Protein AF-A0A5J4VLU8-F1 (afdb_monomer)

Mean predicted aligned error: 15.16 Å

Solvent-accessible surface area (backbone atoms only — not comparable to full-atom values): 10540 Å² total; per-residue (Å²): 132,90,78,75,57,68,68,57,56,58,56,56,63,58,60,72,51,57,85,42,87,61,56,67,51,53,69,45,54,79,68,69,56,53,54,66,60,48,20,70,71,48,90,50,56,43,66,55,51,51,54,48,52,57,48,27,66,76,61,77,41,81,74,79,75,86,73,86,70,80,79,75,93,67,52,77,68,54,52,54,51,53,51,55,38,47,76,71,52,29,42,83,39,78,63,79,90,70,80,90,73,52,73,68,56,53,50,53,53,49,53,49,46,67,71,55,59,82,59,53,69,74,64,57,73,74,61,86,86,87,86,86,82,91,84,70,94,86,61,76,95,67,92,54,70,44,76,41,36,68,70,56,58,57,41,77,78,53,80,82,67,132

Nearest PDB structures (foldseek):
  7bhy-assembly1_A  TM=6.236E-01  e=1.145E+00  Bacillus subtilis subsp. subtilis str. 168
  7bhy-assembly2_C-2  TM=5.837E-01  e=9.421E-01  Bacillus subtilis subsp. subtilis str. 168
  7bhy-assembly1_B  TM=5.996E-01  e=2.337E+00  Bacillus subtilis subsp. subtilis str. 168

InterPro domains:
  IPR036397 Ribonuclease H superfamily [G3DSA:3.30.420.10] (91-162)

Organism: NCBI:txid222440

Foldseek 3Di:
DDPPPPVVVVVVVLVVVVVAPLSLCVVVVVVVDDLVVSCVVVVDDSVVSVVSVVVCVVVVHDDDDDDDDPDDPDDPVVVVVVVVLVVVQWDKDWDDPDPDADPVRVVVVVVCCVVCVPDDPVVVVVDDDDDDDDDDDPDDPDTDIDGGHPVRVVVVVPPPDD

Sequence (162 aa):
MYSINIKIFISFMANHQLQSSGGRYSIFIEKGFSNIKISAKIPCAESTVRNTLKNYSAANGYASKKRNGANRKTTAAEDRIIKRLAEKGYNPRLMKKCPMISRKQKAMRKNFAEQYGPLSIKKWGHVLFTDESKVNLISSDGAKYSWISESEAHTFARTNKP

Secondary structure (DSSP, 8-state):
-----HHHHHHHHHHTSTTSTTHHHHHHHHTT--HHHHHHHTTS-HHHHHHHHHHHHHHTSSPPPPPPPPPPSS-HHHHHHHHHHHHTTEEEEEPP------HHHHHHHHHHHHHHTT--HHHHTTPPP-------SS--S---EEEEEHHHHHHTTTTT--

pLDDT: mean 77.55, std 19.41, range [29.28, 97.38]

Structure (mmCIF, N/CA/C/O backbone):
data_AF-A0A5J4VLU8-F1
#
_entry.id   AF-A0A5J4VLU8-F1
#
loop_
_atom_site.group_PDB
_atom_site.id
_atom_site.type_symbol
_atom_site.label_atom_id
_atom_site.label_alt_id
_atom_site.label_comp_id
_atom_site.label_asym_id
_atom_site.label_entity_id
_atom_site.label_seq_id
_atom_site.pdbx_PDB_ins_code
_atom_site.Cartn_x
_atom_site.Cartn_y
_atom_site.Cartn_z
_atom_site.occupancy
_atom_site.B_iso_or_equiv
_atom_site.auth_seq_id
_atom_site.auth_comp_id
_atom_site.auth_asym_id
_atom_site.auth_atom_id
_atom_site.pdbx_PDB_model_num
ATOM 1 N N . MET A 1 1 ? 30.852 -53.032 -32.228 1.00 33.25 1 MET A N 1
ATOM 2 C CA . MET A 1 1 ? 31.607 -51.770 -32.069 1.00 33.25 1 MET A CA 1
ATOM 3 C C . MET A 1 1 ? 30.644 -50.609 -32.247 1.00 33.25 1 MET A C 1
ATOM 5 O O . MET A 1 1 ? 30.068 -50.461 -33.317 1.00 33.25 1 MET A O 1
ATOM 9 N N . TYR A 1 2 ? 30.400 -49.857 -31.175 1.00 30.78 2 TYR A N 1
ATOM 10 C CA . TYR A 1 2 ? 29.450 -48.748 -31.131 1.00 30.78 2 TYR A CA 1
ATOM 11 C C . TYR A 1 2 ? 30.000 -47.543 -31.893 1.00 30.78 2 TYR A C 1
ATOM 13 O O . TYR A 1 2 ? 30.664 -46.685 -31.322 1.00 30.78 2 TYR A O 1
ATOM 21 N N . SER A 1 3 ? 29.711 -47.461 -33.189 1.00 32.72 3 SER A N 1
ATOM 22 C CA . SER A 1 3 ? 29.862 -46.207 -33.922 1.00 32.72 3 SER A CA 1
ATOM 23 C C . SER A 1 3 ? 28.623 -45.355 -33.652 1.00 32.72 3 SER A C 1
ATOM 25 O O . SER A 1 3 ? 27.719 -45.252 -34.480 1.00 32.72 3 SER A O 1
ATOM 27 N N . ILE A 1 4 ? 28.545 -44.806 -32.435 1.00 39.09 4 ILE A N 1
ATOM 28 C CA . ILE A 1 4 ? 27.555 -43.792 -32.068 1.00 39.09 4 ILE A CA 1
ATOM 29 C C . ILE A 1 4 ? 27.798 -42.614 -33.008 1.00 39.09 4 ILE A C 1
ATOM 31 O O . ILE A 1 4 ? 28.802 -41.911 -32.929 1.00 39.09 4 ILE A O 1
ATOM 35 N N . ASN A 1 5 ? 26.893 -42.493 -33.976 1.00 34.56 5 ASN A N 1
ATOM 36 C CA . ASN A 1 5 ? 26.890 -41.504 -35.037 1.00 34.56 5 ASN A CA 1
ATOM 37 C C . ASN A 1 5 ? 27.171 -40.099 -34.479 1.00 34.56 5 ASN A C 1
ATOM 39 O O . ASN A 1 5 ? 26.282 -39.451 -33.929 1.00 34.56 5 ASN A O 1
ATOM 43 N N . ILE A 1 6 ? 28.378 -39.587 -34.725 1.00 36.94 6 ILE A N 1
ATOM 44 C CA . ILE A 1 6 ? 28.782 -38.188 -34.490 1.00 36.94 6 ILE A CA 1
ATOM 45 C C . ILE A 1 6 ? 27.802 -37.196 -35.159 1.00 36.94 6 ILE A C 1
ATOM 47 O O . ILE A 1 6 ? 27.621 -36.074 -34.690 1.00 36.94 6 ILE A O 1
ATOM 51 N N . LYS A 1 7 ? 27.062 -37.636 -36.188 1.00 37.44 7 LYS A N 1
ATOM 52 C CA . LYS A 1 7 ? 25.975 -36.871 -36.822 1.00 37.44 7 LYS A CA 1
ATOM 53 C C . LYS A 1 7 ? 24.765 -36.613 -35.911 1.00 37.44 7 LYS A C 1
ATOM 55 O O . LYS A 1 7 ? 24.129 -35.571 -36.047 1.00 37.44 7 LYS A O 1
ATOM 60 N N . ILE A 1 8 ? 24.460 -37.504 -34.964 1.00 36.62 8 ILE A N 1
ATOM 61 C CA . ILE A 1 8 ? 23.349 -37.312 -34.014 1.00 36.62 8 ILE A CA 1
ATOM 62 C C . ILE A 1 8 ? 23.735 -36.268 -32.955 1.00 36.62 8 ILE A C 1
ATOM 64 O O . ILE A 1 8 ? 22.899 -35.459 -32.558 1.00 36.62 8 ILE A O 1
ATOM 68 N N . PHE A 1 9 ? 25.015 -36.201 -32.575 1.00 33.56 9 PHE A N 1
ATOM 69 C CA . PHE A 1 9 ? 25.505 -35.249 -31.574 1.00 33.56 9 PHE A CA 1
ATOM 70 C C . PHE A 1 9 ? 25.457 -33.789 -32.063 1.00 33.56 9 PHE A C 1
ATOM 72 O O . PHE A 1 9 ? 25.032 -32.901 -31.324 1.00 33.56 9 PHE A O 1
ATOM 79 N N . ILE A 1 10 ? 25.781 -33.540 -33.339 1.00 39.19 10 ILE A N 1
ATOM 80 C CA . ILE A 1 10 ? 25.685 -32.196 -33.942 1.00 39.19 10 ILE A CA 1
ATOM 81 C C . ILE A 1 10 ? 24.213 -31.761 -34.082 1.00 39.19 10 ILE A C 1
ATOM 83 O O . ILE A 1 10 ? 23.874 -30.608 -33.811 1.00 39.19 10 ILE A O 1
ATOM 87 N N . SER A 1 11 ? 23.311 -32.691 -34.418 1.00 38.12 11 SER A N 1
ATOM 88 C CA . SER A 1 11 ? 21.874 -32.402 -34.524 1.00 38.12 11 SER A CA 1
ATOM 89 C C . SER A 1 11 ? 21.209 -32.141 -33.167 1.00 38.12 11 SER A C 1
ATOM 91 O O . SER A 1 11 ? 20.248 -31.375 -33.096 1.00 38.12 11 SER A O 1
ATOM 93 N N . PHE A 1 12 ? 21.704 -32.760 -32.092 1.00 34.09 12 PHE A N 1
ATOM 94 C CA . PHE A 1 12 ? 21.173 -32.577 -30.741 1.00 34.09 12 PHE A CA 1
ATOM 95 C C . PHE A 1 12 ? 21.615 -31.235 -30.123 1.00 34.09 12 PHE A C 1
ATOM 97 O O . PHE A 1 12 ? 20.803 -30.553 -29.501 1.00 34.09 12 PHE A O 1
ATOM 104 N N . MET A 1 13 ? 22.848 -30.783 -30.395 1.00 29.28 13 MET A N 1
ATOM 105 C CA . MET A 1 13 ? 23.336 -29.450 -29.996 1.00 29.28 13 MET A CA 1
ATOM 106 C C . MET A 1 13 ? 22.618 -28.297 -30.721 1.00 29.28 13 MET A C 1
ATOM 108 O O . MET A 1 13 ? 22.357 -27.254 -30.120 1.00 29.28 13 MET A O 1
ATOM 112 N N . ALA A 1 14 ? 22.230 -28.487 -31.986 1.00 44.44 14 ALA A N 1
ATOM 113 C CA . ALA A 1 14 ? 21.524 -27.466 -32.766 1.00 44.44 14 ALA A CA 1
ATOM 114 C C . ALA A 1 14 ? 20.074 -27.226 -32.295 1.00 44.44 14 ALA A C 1
ATOM 116 O O . ALA A 1 14 ? 19.547 -26.121 -32.428 1.00 44.44 14 ALA A O 1
ATOM 117 N N . ASN A 1 15 ? 19.429 -28.241 -31.710 1.00 41.31 15 ASN A N 1
ATOM 118 C CA . ASN A 1 15 ? 18.009 -28.180 -31.350 1.00 41.31 15 ASN A CA 1
ATOM 119 C C . ASN A 1 15 ? 17.743 -27.456 -30.017 1.00 41.31 15 ASN A C 1
ATOM 121 O O . ASN A 1 15 ? 16.641 -26.960 -29.791 1.00 41.31 15 ASN A O 1
ATOM 125 N N . HIS A 1 16 ? 18.753 -27.329 -29.149 1.00 42.78 16 HIS A N 1
ATOM 126 C CA . HIS A 1 16 ? 18.601 -26.671 -27.845 1.00 42.78 16 HIS A CA 1
ATOM 127 C C . HIS A 1 16 ? 18.778 -25.136 -27.896 1.00 42.78 16 HIS A C 1
ATOM 129 O O . HIS A 1 16 ? 18.446 -24.443 -26.936 1.00 42.78 16 HIS A O 1
ATOM 135 N N . GLN A 1 17 ? 19.253 -24.585 -29.024 1.00 39.75 17 GLN A N 1
ATOM 136 C CA . GLN A 1 17 ? 19.413 -23.135 -29.255 1.00 39.75 17 GLN A CA 1
ATOM 137 C C . GLN A 1 17 ? 18.172 -22.481 -29.910 1.00 39.75 17 GLN A C 1
ATOM 139 O O . GLN A 1 17 ? 18.057 -21.253 -29.963 1.00 39.75 17 GLN A O 1
ATOM 144 N N . LEU A 1 18 ? 17.203 -23.288 -30.366 1.00 44.69 18 LEU A N 1
ATOM 145 C CA . LEU A 1 18 ? 16.001 -22.847 -31.094 1.00 44.69 18 LEU A CA 1
ATOM 146 C C . LEU A 1 18 ? 14.896 -22.226 -30.223 1.00 44.69 18 LEU A C 1
ATOM 148 O O . LEU A 1 18 ? 13.884 -21.765 -30.759 1.00 44.69 18 LEU A O 1
ATOM 152 N N . GLN A 1 19 ? 15.069 -22.178 -28.899 1.00 42.53 19 GLN A N 1
ATOM 153 C CA . GLN A 1 19 ? 14.105 -21.519 -28.007 1.00 42.53 19 GLN A CA 1
ATOM 154 C C . GLN A 1 19 ? 14.274 -19.994 -27.944 1.00 42.53 19 GLN A C 1
ATOM 156 O O . GLN A 1 19 ? 13.406 -19.298 -27.424 1.00 42.53 19 GLN A O 1
ATOM 161 N N . SER A 1 20 ? 15.355 -19.451 -28.510 1.00 50.72 20 SER A N 1
ATOM 162 C CA . SER A 1 20 ? 15.559 -18.007 -28.609 1.00 50.72 20 SER A CA 1
ATOM 163 C C . SER A 1 20 ? 15.182 -17.502 -30.005 1.00 50.72 20 SER A C 1
ATOM 165 O O . SER A 1 20 ? 15.577 -18.068 -31.023 1.00 50.72 20 SER A O 1
ATOM 167 N N . SER A 1 21 ? 14.413 -16.412 -30.079 1.00 52.41 21 SER A N 1
ATOM 168 C CA . SER A 1 21 ? 13.904 -15.854 -31.343 1.00 52.41 21 SER A CA 1
ATOM 169 C C . SER A 1 21 ? 15.004 -15.500 -32.356 1.00 52.41 21 SER A C 1
ATOM 171 O O . SER A 1 21 ? 14.722 -15.424 -33.546 1.00 52.41 21 SER A O 1
ATOM 173 N N . GLY A 1 22 ? 16.246 -15.299 -31.900 1.00 54.19 22 GLY A N 1
ATOM 174 C CA . GLY A 1 22 ? 17.408 -15.001 -32.739 1.00 54.19 22 GLY A CA 1
ATOM 175 C C . GLY A 1 22 ? 17.965 -16.214 -33.492 1.00 54.19 22 GLY A C 1
ATOM 176 O O . GLY A 1 22 ? 18.218 -16.115 -34.690 1.00 54.19 22 GLY A O 1
ATOM 177 N N . GLY A 1 23 ? 18.064 -17.380 -32.841 1.00 59.09 23 GLY A N 1
ATOM 178 C CA . GLY A 1 23 ? 18.640 -18.600 -33.431 1.00 59.09 23 GLY A CA 1
ATOM 179 C C . GLY A 1 23 ? 17.822 -19.211 -34.576 1.00 59.09 23 GLY A C 1
ATOM 180 O O . GLY A 1 23 ? 18.288 -20.115 -35.260 1.00 59.09 23 GLY A O 1
ATOM 181 N N . ARG A 1 24 ? 16.605 -18.711 -34.823 1.00 59.88 24 ARG A N 1
ATOM 182 C CA . ARG A 1 24 ? 15.747 -19.159 -35.931 1.00 59.88 24 ARG A CA 1
ATOM 183 C C . ARG A 1 24 ? 16.224 -18.662 -37.300 1.00 59.88 24 ARG A C 1
ATOM 185 O O . ARG A 1 24 ? 15.924 -19.304 -38.301 1.00 59.88 24 ARG A O 1
ATOM 192 N N . TYR A 1 25 ? 16.958 -17.547 -37.354 1.00 64.69 25 TYR A N 1
ATOM 193 C CA . TYR A 1 25 ? 17.362 -16.907 -38.612 1.00 64.69 25 TYR A CA 1
ATOM 194 C C . TYR A 1 25 ? 18.740 -17.367 -39.126 1.00 64.69 25 TYR A C 1
ATOM 196 O O . TYR A 1 25 ? 18.943 -17.356 -40.340 1.00 64.69 25 TYR A O 1
ATOM 204 N N . SER A 1 26 ? 19.656 -17.827 -38.256 1.00 65.19 26 SER A N 1
ATOM 205 C CA . SER A 1 26 ? 21.023 -18.274 -38.621 1.00 65.19 26 SER A CA 1
ATOM 206 C C . SER A 1 26 ? 21.045 -19.309 -39.740 1.00 65.19 26 SER A C 1
ATOM 208 O O . SER A 1 26 ? 21.768 -19.145 -40.718 1.00 65.19 26 SER A O 1
ATOM 210 N N . ILE A 1 27 ? 20.185 -20.322 -39.640 1.00 68.69 27 ILE A N 1
ATOM 211 C CA . ILE A 1 27 ? 20.107 -21.440 -40.592 1.00 68.69 27 ILE A CA 1
ATOM 212 C C . ILE A 1 27 ? 19.790 -20.950 -42.014 1.00 68.69 27 ILE A C 1
ATOM 214 O O . ILE A 1 27 ? 20.231 -21.543 -42.997 1.00 68.69 27 ILE A O 1
ATOM 218 N N . PHE A 1 28 ? 19.007 -19.877 -42.150 1.00 69.81 28 PHE A N 1
ATOM 219 C CA . PHE A 1 28 ? 18.640 -19.328 -43.456 1.00 69.81 28 PHE A CA 1
ATOM 220 C C . PHE A 1 28 ? 19.704 -18.380 -44.019 1.00 69.81 28 PHE A C 1
ATOM 222 O O . PHE A 1 28 ? 19.828 -18.270 -45.238 1.00 69.81 28 PHE A O 1
ATOM 229 N N . ILE A 1 29 ? 20.494 -17.748 -43.147 1.00 67.25 29 ILE A N 1
ATOM 230 C CA . ILE A 1 29 ? 21.638 -16.907 -43.524 1.00 67.25 29 ILE A CA 1
ATOM 231 C C . ILE A 1 29 ? 22.776 -17.779 -44.058 1.00 67.25 29 ILE A C 1
ATOM 233 O O . ILE A 1 29 ? 23.303 -17.494 -45.127 1.00 67.25 29 ILE A O 1
ATOM 237 N N . GLU A 1 30 ? 23.096 -18.882 -43.372 1.00 68.81 30 GLU A N 1
ATOM 238 C CA . GLU A 1 30 ? 24.102 -19.861 -43.820 1.00 68.81 30 GLU A CA 1
ATOM 239 C C . GLU A 1 30 ? 23.759 -20.460 -45.191 1.00 68.81 30 GLU A C 1
ATOM 241 O O . GLU A 1 30 ? 24.640 -20.776 -45.984 1.00 68.81 30 GLU A O 1
ATOM 246 N N . LYS A 1 31 ? 22.464 -20.567 -45.498 1.00 74.81 31 LYS A N 1
ATOM 247 C CA . LYS A 1 31 ? 21.949 -21.039 -46.790 1.00 74.81 31 LYS A CA 1
ATOM 248 C C . LYS A 1 31 ? 21.804 -19.934 -47.849 1.00 74.81 31 LYS A C 1
ATOM 250 O O . LYS A 1 31 ? 21.294 -20.211 -48.931 1.00 74.81 31 LYS A O 1
ATOM 255 N N . GLY A 1 32 ? 22.203 -18.694 -47.551 1.00 76.38 32 GLY A N 1
ATOM 256 C CA . GLY A 1 32 ? 22.222 -17.583 -48.509 1.00 76.38 32 GLY A CA 1
ATOM 257 C C . GLY A 1 32 ? 20.846 -17.058 -48.940 1.00 76.38 32 GLY A C 1
ATOM 258 O O . GLY A 1 32 ? 20.711 -16.502 -50.030 1.00 76.38 32 GLY A O 1
ATOM 259 N N . PHE A 1 33 ? 19.795 -17.236 -48.132 1.00 80.88 33 PHE A N 1
ATOM 260 C CA . PHE A 1 33 ? 18.469 -16.709 -48.469 1.00 80.88 33 PHE A CA 1
ATOM 261 C C . PHE A 1 33 ? 18.403 -15.181 -48.332 1.00 80.88 33 PHE A C 1
ATOM 263 O O . PHE A 1 33 ? 18.950 -14.598 -47.399 1.00 80.88 33 PHE A O 1
ATOM 270 N N . SER A 1 34 ? 17.661 -14.525 -49.230 1.00 82.81 34 SER A N 1
ATOM 271 C CA . SER A 1 34 ? 17.362 -13.092 -49.113 1.00 82.81 34 SER A CA 1
ATOM 272 C C . SER A 1 34 ? 16.334 -12.813 -48.010 1.00 82.81 34 SER A C 1
ATOM 274 O O . SER A 1 34 ? 15.470 -13.648 -47.737 1.00 82.81 34 SER A O 1
ATOM 276 N N . ASN A 1 35 ? 16.362 -11.613 -47.418 1.00 83.62 35 ASN A N 1
ATOM 277 C CA . ASN A 1 35 ? 15.489 -11.239 -46.291 1.00 83.62 35 ASN A CA 1
ATOM 278 C C . ASN A 1 35 ? 13.993 -11.493 -46.553 1.00 83.62 35 ASN A C 1
ATOM 280 O O . ASN A 1 35 ? 13.297 -11.988 -45.671 1.00 83.62 35 ASN A O 1
ATOM 284 N N . ILE A 1 36 ? 13.518 -11.221 -47.775 1.00 84.00 36 ILE A N 1
ATOM 285 C CA . ILE A 1 36 ? 12.123 -11.448 -48.197 1.00 84.00 36 ILE A CA 1
ATOM 286 C C . ILE A 1 36 ? 11.773 -12.946 -48.180 1.00 84.00 36 ILE A C 1
ATOM 288 O O . ILE A 1 36 ? 10.691 -13.345 -47.747 1.00 84.00 36 ILE A O 1
ATOM 292 N N . LYS A 1 37 ? 12.699 -13.804 -48.624 1.00 84.00 37 LYS A N 1
ATOM 293 C CA . LYS A 1 37 ? 12.507 -15.262 -48.593 1.00 84.00 37 LYS A CA 1
ATOM 294 C C . LYS A 1 37 ? 12.536 -15.792 -47.158 1.00 84.00 37 LYS A C 1
ATOM 296 O O . LYS A 1 37 ? 11.778 -16.701 -46.833 1.00 84.00 37 LYS A O 1
ATOM 301 N N . ILE A 1 38 ? 13.360 -15.198 -46.292 1.00 81.00 38 ILE A N 1
ATOM 302 C CA . ILE A 1 38 ? 13.415 -15.533 -44.863 1.00 81.00 38 ILE A CA 1
ATOM 303 C C . ILE A 1 38 ? 12.090 -15.177 -44.174 1.00 81.00 38 ILE A C 1
ATOM 305 O O . ILE A 1 38 ? 11.549 -16.011 -43.452 1.00 81.00 38 ILE A O 1
ATOM 309 N N . SER A 1 39 ? 11.524 -13.995 -44.443 1.00 79.56 39 SER A N 1
ATOM 310 C CA . SER A 1 39 ? 10.234 -13.568 -43.876 1.00 79.56 39 SER A CA 1
ATOM 311 C C . SER A 1 39 ? 9.036 -14.365 -44.389 1.00 79.56 39 SER A C 1
ATOM 313 O O . SER A 1 39 ? 8.052 -14.536 -43.678 1.00 79.56 39 SER A O 1
ATOM 315 N N . ALA A 1 40 ? 9.107 -14.881 -45.618 1.00 83.31 40 ALA A N 1
ATOM 316 C CA . ALA A 1 40 ? 8.088 -15.791 -46.137 1.00 83.31 40 ALA A CA 1
ATOM 317 C C . ALA A 1 40 ? 8.166 -17.182 -45.480 1.00 83.31 40 ALA A C 1
ATOM 319 O O . ALA A 1 40 ? 7.163 -17.887 -45.392 1.00 83.31 40 ALA A O 1
ATOM 320 N N . LYS A 1 41 ? 9.359 -17.590 -45.020 1.00 81.69 41 LYS A N 1
ATOM 321 C CA . LYS A 1 41 ? 9.607 -18.921 -44.451 1.00 81.69 41 LYS A CA 1
ATOM 322 C C . LYS A 1 41 ? 9.393 -18.989 -42.939 1.00 81.69 41 LYS A C 1
ATOM 324 O O . LYS A 1 41 ? 8.870 -19.987 -42.449 1.00 81.69 41 LYS A O 1
ATOM 329 N N . ILE A 1 42 ? 9.799 -17.951 -42.212 1.00 78.12 42 ILE A N 1
ATOM 330 C CA . ILE A 1 42 ? 9.446 -17.720 -40.809 1.00 78.12 42 ILE A CA 1
ATOM 331 C C . ILE A 1 42 ? 8.407 -16.604 -40.855 1.00 78.12 42 ILE A C 1
ATOM 333 O O . ILE A 1 42 ? 8.819 -15.491 -41.162 1.00 78.12 42 ILE A O 1
ATOM 337 N N . PRO A 1 43 ? 7.111 -16.857 -40.598 1.00 77.06 43 PRO A N 1
ATOM 338 C CA . PRO A 1 43 ? 6.044 -15.870 -40.774 1.00 77.06 43 PRO A CA 1
ATOM 339 C C . PRO A 1 43 ? 6.254 -14.673 -39.839 1.00 77.06 43 PRO A C 1
ATOM 341 O O . PRO A 1 43 ? 5.795 -14.638 -38.700 1.00 77.06 43 PRO A O 1
ATOM 344 N N . CYS A 1 44 ? 7.021 -13.702 -40.313 1.00 75.38 44 CYS A N 1
ATOM 345 C CA . CYS A 1 44 ? 7.429 -12.500 -39.610 1.00 75.38 44 CYS A CA 1
ATOM 346 C C . CYS A 1 44 ? 7.598 -11.381 -40.636 1.00 75.38 44 CYS A C 1
ATOM 348 O O . CYS A 1 44 ? 7.746 -11.636 -41.830 1.00 75.38 44 CYS A O 1
ATOM 350 N N . ALA A 1 45 ? 7.574 -10.127 -40.190 1.00 83.06 45 ALA A N 1
ATOM 351 C CA . ALA A 1 45 ? 7.813 -9.018 -41.100 1.00 83.06 45 ALA A CA 1
ATOM 352 C C . ALA A 1 45 ? 9.271 -9.036 -41.592 1.00 83.06 45 ALA A C 1
ATOM 354 O O . ALA A 1 45 ? 10.200 -9.267 -40.816 1.00 83.06 45 ALA A O 1
ATOM 355 N N . GLU A 1 46 ? 9.498 -8.714 -42.865 1.00 84.25 46 GLU A N 1
ATOM 356 C CA . GLU A 1 46 ? 10.852 -8.579 -43.423 1.00 84.25 46 GLU A CA 1
ATOM 357 C C . GLU A 1 46 ? 11.681 -7.538 -42.640 1.00 84.25 46 GLU A C 1
ATOM 359 O O . GLU A 1 46 ? 12.878 -7.721 -42.406 1.00 84.25 46 GLU A O 1
ATOM 364 N N . SER A 1 47 ? 11.027 -6.498 -42.109 1.00 84.50 47 SER A N 1
ATOM 365 C CA . SER A 1 47 ? 11.637 -5.525 -41.199 1.00 84.50 47 SER A CA 1
ATOM 366 C C . SER A 1 47 ? 12.164 -6.140 -39.907 1.00 84.50 47 SER A C 1
ATOM 368 O O . SER A 1 47 ? 13.229 -5.736 -39.435 1.00 84.50 47 SER A O 1
ATOM 370 N N . THR A 1 48 ? 11.495 -7.160 -39.372 1.00 82.12 48 THR A N 1
ATOM 371 C CA . THR A 1 48 ? 11.977 -7.940 -38.230 1.00 82.12 48 THR A CA 1
ATOM 372 C C . THR A 1 48 ? 13.230 -8.730 -38.593 1.00 82.12 48 THR A C 1
ATOM 374 O O . THR A 1 48 ? 14.183 -8.706 -37.814 1.00 82.12 48 THR A O 1
ATOM 377 N N . VAL A 1 49 ? 13.287 -9.356 -39.775 1.00 81.56 49 VAL A N 1
ATOM 378 C CA . VAL A 1 49 ? 14.489 -10.065 -40.259 1.00 81.56 49 VAL A CA 1
ATOM 379 C C . VAL A 1 49 ? 15.665 -9.094 -40.379 1.00 81.56 49 VAL A C 1
ATOM 381 O O . VAL A 1 49 ? 16.712 -9.303 -39.768 1.00 81.56 49 VAL A O 1
ATOM 384 N N . ARG A 1 50 ? 15.472 -7.970 -41.079 1.00 83.94 50 ARG A N 1
ATOM 385 C CA . ARG A 1 50 ? 16.507 -6.944 -41.279 1.00 83.94 50 ARG A CA 1
ATOM 386 C C . ARG A 1 50 ? 17.016 -6.353 -39.960 1.00 83.94 50 ARG A C 1
ATOM 388 O O . ARG A 1 50 ? 18.224 -6.243 -39.759 1.00 83.94 50 ARG A O 1
ATOM 395 N N . ASN A 1 51 ? 16.116 -5.967 -39.052 1.00 84.88 51 ASN A N 1
ATOM 396 C CA . ASN A 1 51 ? 16.495 -5.368 -37.769 1.00 84.88 51 ASN A CA 1
ATOM 397 C C . ASN A 1 51 ? 17.200 -6.378 -36.857 1.00 84.88 51 ASN A C 1
ATOM 399 O O . ASN A 1 51 ? 18.137 -6.012 -36.147 1.00 84.88 51 ASN A O 1
ATOM 403 N N . THR A 1 52 ? 16.786 -7.647 -36.894 1.00 79.75 52 THR A N 1
ATOM 404 C CA . THR A 1 52 ? 17.473 -8.740 -36.194 1.00 79.75 52 THR A CA 1
ATOM 405 C C . THR A 1 52 ? 18.898 -8.911 -36.713 1.00 79.75 52 THR A C 1
ATOM 407 O O . THR A 1 52 ? 19.826 -8.889 -35.910 1.00 79.75 52 THR A O 1
ATOM 410 N N . LEU A 1 53 ? 19.092 -8.978 -38.035 1.00 79.69 53 LEU A N 1
ATOM 411 C CA . LEU A 1 53 ? 20.411 -9.089 -38.673 1.00 79.69 53 LEU A CA 1
ATOM 412 C C . LEU A 1 53 ? 21.332 -7.914 -38.336 1.00 79.69 53 LEU A C 1
ATOM 414 O O . LEU A 1 53 ? 22.485 -8.113 -37.965 1.00 79.69 53 LEU A O 1
ATOM 418 N N . LYS A 1 54 ? 20.805 -6.686 -38.404 1.00 84.12 54 LYS A N 1
ATOM 419 C CA . LYS A 1 54 ? 21.541 -5.466 -38.047 1.00 84.12 54 LYS A CA 1
ATOM 420 C C . LYS A 1 54 ? 21.977 -5.464 -36.580 1.00 84.12 54 LYS A C 1
ATOM 422 O O . LYS A 1 54 ? 23.058 -4.991 -36.248 1.00 84.12 54 LYS A O 1
ATOM 427 N N . ASN A 1 55 ? 21.128 -5.966 -35.684 1.00 78.19 55 ASN A N 1
ATOM 428 C CA . ASN A 1 55 ? 21.475 -6.090 -34.271 1.00 78.19 55 ASN A CA 1
ATOM 429 C C . ASN A 1 55 ? 22.471 -7.224 -34.018 1.00 78.19 55 ASN A C 1
ATOM 431 O O . ASN A 1 55 ? 23.347 -7.053 -33.175 1.00 78.19 55 ASN A O 1
ATOM 435 N N . TYR A 1 56 ? 22.348 -8.334 -34.749 1.00 77.62 56 TYR A N 1
ATOM 436 C CA . TYR A 1 56 ? 23.241 -9.486 -34.667 1.00 77.62 56 TYR A CA 1
ATOM 437 C C . TYR A 1 56 ? 24.667 -9.126 -35.082 1.00 77.62 56 TYR A C 1
ATOM 439 O O . TYR A 1 56 ? 25.600 -9.409 -34.338 1.00 77.62 56 TYR A O 1
ATOM 447 N N . SER A 1 57 ? 24.834 -8.441 -36.219 1.00 78.94 57 SER A N 1
ATOM 448 C CA . SER A 1 57 ? 26.150 -7.987 -36.679 1.00 78.94 57 SER A CA 1
ATOM 449 C C . SER A 1 57 ? 26.775 -6.980 -35.714 1.00 78.94 57 SER A C 1
ATOM 451 O O . SER A 1 57 ? 27.947 -7.096 -35.380 1.00 78.94 57 SER A O 1
ATOM 453 N N . ALA A 1 58 ? 25.984 -6.035 -35.198 1.00 79.75 58 ALA A N 1
ATOM 454 C CA . ALA A 1 58 ? 26.464 -5.036 -34.245 1.00 79.75 58 ALA A CA 1
ATOM 455 C C . ALA A 1 58 ? 26.847 -5.622 -32.872 1.00 79.75 58 ALA A C 1
ATOM 457 O O . ALA A 1 58 ? 27.704 -5.065 -32.194 1.00 79.75 58 ALA A O 1
ATOM 458 N N . ALA A 1 59 ? 26.192 -6.702 -32.434 1.00 71.06 59 ALA A N 1
ATOM 459 C CA . ALA A 1 59 ? 26.455 -7.361 -31.151 1.00 71.06 59 ALA A CA 1
ATOM 460 C C . ALA A 1 59 ? 27.370 -8.595 -31.271 1.00 71.06 59 ALA A C 1
ATOM 462 O O . ALA A 1 59 ? 27.660 -9.225 -30.257 1.00 71.06 59 ALA A O 1
ATOM 463 N N . ASN A 1 60 ? 27.786 -8.950 -32.493 1.00 71.69 60 ASN A N 1
ATOM 464 C CA . ASN A 1 60 ? 28.494 -10.185 -32.838 1.00 71.69 60 ASN A CA 1
ATOM 465 C C . ASN A 1 60 ? 27.864 -11.449 -32.213 1.00 71.69 60 ASN A C 1
ATOM 467 O O . ASN A 1 60 ? 28.560 -12.328 -31.707 1.00 71.69 60 ASN A O 1
ATOM 471 N N . GLY A 1 61 ? 26.529 -11.515 -32.179 1.00 72.38 61 GLY A N 1
ATOM 472 C CA . GLY A 1 61 ? 25.816 -12.610 -31.527 1.00 72.38 61 GLY A CA 1
ATOM 473 C C . GLY A 1 61 ? 24.356 -12.311 -31.193 1.00 72.38 61 GLY A C 1
ATOM 474 O O . GLY A 1 61 ? 23.816 -11.245 -31.486 1.00 72.38 61 GLY A O 1
ATOM 475 N N . TYR A 1 62 ? 23.708 -13.278 -30.537 1.00 69.94 62 TYR A N 1
ATOM 476 C CA . TYR A 1 62 ? 22.298 -13.213 -30.123 1.00 69.94 62 TYR A CA 1
ATOM 477 C C . TYR A 1 62 ? 22.089 -12.678 -28.699 1.00 69.94 62 TYR A C 1
ATOM 479 O O . TYR A 1 62 ? 21.022 -12.864 -28.111 1.00 69.94 62 TYR A O 1
ATOM 487 N N . ALA A 1 63 ? 23.092 -12.012 -28.124 1.00 72.44 63 ALA A N 1
ATOM 488 C CA . ALA A 1 63 ? 22.977 -11.441 -26.791 1.00 72.44 63 ALA A CA 1
ATOM 489 C C . ALA A 1 63 ? 21.881 -10.362 -26.760 1.00 72.44 63 ALA A C 1
ATOM 491 O O . ALA A 1 63 ? 21.884 -9.411 -27.547 1.00 72.44 63 ALA A O 1
ATOM 492 N N . SER A 1 64 ? 20.927 -10.494 -25.834 1.00 72.00 64 SER A N 1
ATOM 493 C CA . SER A 1 64 ? 19.916 -9.458 -25.626 1.00 72.00 64 SER A CA 1
ATOM 494 C C . SER A 1 64 ? 20.587 -8.181 -25.131 1.00 72.00 64 SER A C 1
ATOM 496 O O . SER A 1 64 ? 21.272 -8.183 -24.108 1.00 72.00 64 SER A O 1
ATOM 498 N N . LYS A 1 65 ? 20.318 -7.057 -25.798 1.00 73.94 65 LYS A N 1
ATOM 499 C CA . LYS A 1 65 ? 20.699 -5.736 -25.284 1.00 73.94 65 LYS A CA 1
ATOM 500 C C . LYS A 1 65 ? 19.912 -5.445 -24.004 1.00 73.94 65 LYS A C 1
ATOM 502 O O . LYS A 1 65 ? 18.721 -5.758 -23.914 1.00 73.94 65 LYS A O 1
ATOM 507 N N . LYS A 1 66 ? 20.564 -4.825 -23.017 1.00 81.19 66 LYS A N 1
ATOM 508 C CA . LYS A 1 66 ? 19.879 -4.313 -21.825 1.00 81.19 66 LYS A CA 1
ATOM 509 C C . LYS A 1 66 ? 18.870 -3.257 -22.276 1.00 81.19 66 LYS A C 1
ATOM 511 O O . LYS A 1 66 ? 19.248 -2.263 -22.889 1.00 81.19 66 LYS A O 1
ATOM 516 N N . ARG A 1 67 ? 17.585 -3.485 -22.001 1.00 84.06 67 ARG A N 1
ATOM 517 C CA . ARG A 1 67 ? 16.542 -2.483 -22.246 1.00 84.06 67 ARG A CA 1
ATOM 518 C C . ARG A 1 67 ? 16.677 -1.363 -21.220 1.00 84.06 67 ARG A C 1
ATOM 520 O O . ARG A 1 67 ? 17.021 -1.623 -20.064 1.00 84.06 67 ARG A O 1
ATOM 527 N N . ASN A 1 68 ? 16.370 -0.137 -21.631 1.00 84.62 68 ASN A N 1
ATOM 528 C CA . ASN A 1 68 ? 16.197 0.953 -20.680 1.00 84.62 68 ASN A CA 1
ATOM 529 C C . ASN A 1 68 ? 15.010 0.595 -19.781 1.00 84.62 68 ASN A C 1
ATOM 531 O O . ASN A 1 68 ? 13.912 0.327 -20.270 1.00 84.62 68 ASN A O 1
ATOM 535 N N . GLY A 1 69 ? 15.268 0.493 -18.478 1.00 86.62 69 GLY A N 1
ATOM 536 C CA . GLY A 1 69 ? 14.217 0.275 -17.492 1.00 86.62 69 GLY A CA 1
ATOM 537 C C . GLY A 1 69 ? 13.320 1.504 -17.376 1.00 86.62 69 GLY A C 1
ATOM 538 O O . GLY A 1 69 ? 13.646 2.575 -17.887 1.00 86.62 69 GLY A O 1
ATOM 539 N N . ALA A 1 70 ? 12.200 1.352 -16.673 1.00 88.81 70 ALA A N 1
ATOM 540 C CA . ALA A 1 70 ? 11.383 2.495 -16.294 1.00 88.81 70 A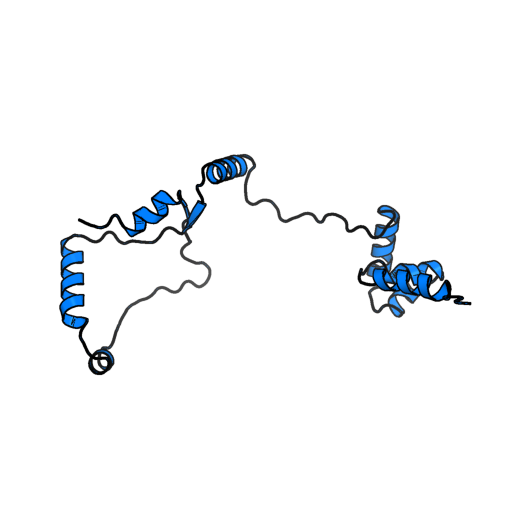LA A CA 1
ATOM 541 C C . ALA A 1 70 ? 12.225 3.527 -15.527 1.00 88.81 70 ALA A C 1
ATOM 543 O O . ALA A 1 70 ? 13.127 3.164 -14.762 1.00 88.81 70 ALA A O 1
ATOM 544 N N . ASN A 1 71 ? 11.902 4.807 -15.715 1.00 88.19 71 ASN A N 1
ATOM 545 C CA . ASN A 1 71 ? 12.519 5.875 -14.941 1.00 88.19 71 ASN A CA 1
ATOM 546 C C . ASN A 1 71 ? 12.328 5.601 -13.447 1.00 88.19 71 ASN A C 1
ATOM 548 O O . ASN A 1 71 ? 11.256 5.170 -13.006 1.00 88.19 71 ASN A O 1
ATOM 552 N N . ARG A 1 72 ? 13.386 5.838 -12.667 1.00 87.38 72 ARG A N 1
ATOM 553 C CA . ARG A 1 72 ? 13.316 5.703 -11.214 1.00 87.38 72 ARG A CA 1
ATOM 554 C C . ARG A 1 72 ? 12.276 6.674 -10.665 1.00 87.38 72 ARG A C 1
ATOM 556 O O . ARG A 1 72 ? 12.225 7.828 -11.075 1.00 87.38 72 ARG A O 1
ATOM 563 N N . LYS A 1 73 ? 11.465 6.186 -9.727 1.00 89.12 73 LYS A N 1
ATOM 564 C CA . LYS A 1 73 ? 10.508 7.016 -8.985 1.00 89.12 73 LYS A CA 1
ATOM 565 C C . LYS A 1 73 ? 11.177 7.779 -7.840 1.00 89.12 73 LYS A C 1
ATOM 567 O O . LYS A 1 73 ? 10.651 8.801 -7.428 1.00 89.12 73 LYS A O 1
ATOM 572 N N . THR A 1 74 ? 12.303 7.267 -7.343 1.00 92.56 74 THR A N 1
ATOM 573 C CA . THR A 1 74 ? 13.060 7.813 -6.215 1.00 92.56 74 THR A CA 1
ATOM 574 C C . THR A 1 74 ? 14.358 8.474 -6.668 1.00 92.56 74 THR A C 1
ATOM 576 O O . THR A 1 74 ? 14.964 8.113 -7.682 1.00 92.56 74 THR A O 1
ATOM 579 N N . THR A 1 75 ? 14.795 9.451 -5.885 1.00 95.56 75 THR A N 1
ATOM 580 C CA . THR A 1 75 ? 16.091 10.117 -5.992 1.00 95.56 75 THR A CA 1
ATOM 581 C C . THR A 1 75 ? 17.174 9.337 -5.238 1.00 95.56 75 THR A C 1
ATOM 583 O O . THR A 1 75 ? 16.903 8.572 -4.313 1.00 95.56 75 THR A O 1
ATOM 586 N N . ALA A 1 76 ? 18.446 9.585 -5.564 1.00 94.19 76 ALA A N 1
ATOM 587 C CA . ALA A 1 76 ? 19.571 8.943 -4.874 1.00 94.19 76 ALA A CA 1
ATOM 588 C C . ALA A 1 76 ? 19.649 9.285 -3.368 1.00 94.19 76 ALA A C 1
ATOM 590 O O . ALA A 1 76 ? 20.246 8.547 -2.583 1.00 94.19 76 ALA A O 1
ATOM 591 N N . ALA A 1 77 ? 19.079 10.415 -2.940 1.00 95.25 77 ALA A N 1
ATOM 592 C CA . ALA A 1 77 ? 18.986 10.766 -1.526 1.00 95.25 77 ALA A CA 1
ATOM 593 C C . ALA A 1 77 ? 17.937 9.909 -0.801 1.00 95.25 77 ALA A C 1
ATOM 595 O O . ALA A 1 77 ? 18.235 9.361 0.259 1.00 95.25 77 ALA A O 1
ATOM 596 N N . GLU A 1 78 ? 16.760 9.736 -1.401 1.00 94.62 78 GLU A N 1
ATOM 597 C CA . GLU A 1 78 ? 15.690 8.887 -0.867 1.00 94.62 78 GLU A CA 1
ATOM 598 C C . GLU A 1 78 ? 16.133 7.425 -0.771 1.00 94.62 78 GLU A C 1
ATOM 600 O O . GLU A 1 78 ? 15.948 6.806 0.274 1.00 94.62 78 GLU A O 1
ATOM 605 N N . ASP A 1 79 ? 16.819 6.898 -1.790 1.00 93.88 79 ASP A N 1
ATOM 606 C CA . ASP A 1 79 ? 17.346 5.526 -1.775 1.00 93.88 79 ASP A CA 1
ATOM 607 C C . ASP A 1 79 ? 18.323 5.296 -0.610 1.00 93.88 79 ASP A C 1
ATOM 609 O O . ASP A 1 79 ? 18.296 4.247 0.038 1.00 93.88 79 ASP A O 1
ATOM 613 N N . ARG A 1 80 ? 19.166 6.291 -0.291 1.00 95.94 80 ARG A N 1
ATOM 614 C CA . ARG A 1 80 ? 20.069 6.220 0.872 1.00 95.94 80 ARG A CA 1
ATOM 615 C C . ARG A 1 80 ? 19.295 6.161 2.187 1.00 95.94 80 ARG A C 1
ATOM 617 O O . ARG A 1 80 ? 19.704 5.432 3.089 1.00 95.94 80 ARG A O 1
ATOM 624 N N . ILE A 1 81 ? 18.201 6.910 2.306 1.00 95.12 81 ILE A N 1
ATOM 625 C CA . ILE A 1 81 ? 17.341 6.892 3.497 1.00 95.12 81 ILE A CA 1
ATOM 626 C C . ILE A 1 81 ? 16.633 5.539 3.611 1.00 95.12 81 ILE A C 1
ATOM 628 O O . ILE A 1 81 ? 16.702 4.912 4.665 1.00 95.12 81 ILE A O 1
ATOM 632 N N . ILE A 1 82 ? 16.029 5.057 2.521 1.00 93.94 82 ILE A N 1
ATOM 633 C CA . ILE A 1 82 ? 15.342 3.760 2.453 1.00 93.94 82 ILE A CA 1
ATOM 634 C C . ILE A 1 82 ? 16.291 2.628 2.850 1.00 93.94 82 ILE A C 1
ATOM 636 O O . ILE A 1 82 ? 15.950 1.807 3.699 1.00 93.94 82 ILE A O 1
ATOM 640 N N . LYS A 1 83 ? 17.509 2.617 2.294 1.00 94.94 83 LYS A N 1
ATOM 641 C CA . LYS A 1 83 ? 18.525 1.612 2.617 1.00 94.94 83 LYS A CA 1
ATOM 642 C C . LYS A 1 83 ? 18.884 1.626 4.104 1.00 94.94 83 LYS A C 1
ATOM 644 O O . LYS A 1 83 ? 18.859 0.576 4.734 1.00 94.94 83 LYS A O 1
ATOM 649 N N . ARG A 1 84 ? 19.139 2.804 4.686 1.00 95.69 84 ARG A N 1
ATOM 650 C CA . ARG A 1 84 ? 19.446 2.933 6.124 1.00 95.69 84 ARG A CA 1
ATOM 651 C C . ARG A 1 84 ? 18.293 2.484 7.019 1.00 95.69 84 ARG A C 1
ATOM 653 O O . ARG A 1 84 ? 18.538 1.912 8.075 1.00 95.69 84 ARG A O 1
ATOM 660 N N . LEU A 1 85 ? 17.048 2.774 6.640 1.00 94.38 85 LEU A N 1
ATOM 661 C CA . LEU A 1 85 ? 15.868 2.333 7.389 1.00 94.38 85 LEU A CA 1
ATOM 662 C C . LEU A 1 85 ? 15.741 0.808 7.357 1.00 94.38 85 L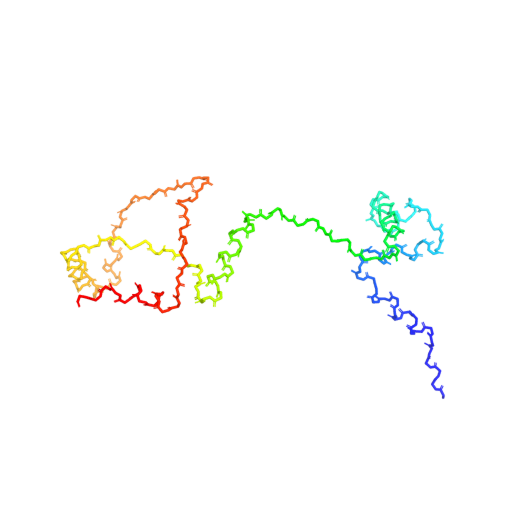EU A C 1
ATOM 664 O O . LEU A 1 85 ? 15.565 0.195 8.408 1.00 94.38 85 LEU A O 1
ATOM 668 N N . ALA A 1 86 ? 15.922 0.203 6.182 1.00 93.12 86 ALA A N 1
ATOM 669 C CA . ALA A 1 86 ? 15.900 -1.246 6.017 1.00 93.12 86 ALA A CA 1
ATOM 670 C C . ALA A 1 86 ? 17.036 -1.940 6.792 1.00 93.12 86 ALA A C 1
ATOM 672 O O . ALA A 1 86 ? 16.788 -2.918 7.488 1.00 93.12 86 ALA A O 1
ATOM 673 N N . GLU A 1 87 ? 18.262 -1.404 6.745 1.00 94.56 87 GLU A N 1
ATOM 674 C CA . GLU A 1 87 ? 19.412 -1.909 7.518 1.00 94.56 87 GLU A CA 1
ATOM 675 C C . GLU A 1 87 ? 19.171 -1.860 9.032 1.00 94.56 87 GLU A C 1
ATOM 677 O O . GLU A 1 87 ? 19.637 -2.726 9.767 1.00 94.56 87 GLU A O 1
ATOM 682 N N . LYS A 1 88 ? 18.403 -0.872 9.504 1.00 93.31 88 LYS A N 1
ATOM 683 C CA . LYS A 1 88 ? 17.978 -0.754 10.906 1.00 93.31 88 LYS A CA 1
ATOM 684 C C . LYS A 1 88 ? 16.762 -1.624 11.261 1.00 93.31 88 LYS A C 1
ATOM 686 O O . LYS A 1 88 ? 16.307 -1.574 12.399 1.00 93.31 88 LYS A O 1
ATOM 691 N N . GLY A 1 89 ? 16.217 -2.392 10.315 1.00 92.00 89 GLY A N 1
ATOM 692 C CA . GLY A 1 89 ? 15.060 -3.265 10.533 1.00 92.00 89 GLY A CA 1
ATOM 693 C C . GLY A 1 89 ? 13.697 -2.562 10.496 1.00 92.00 89 GLY A C 1
ATOM 694 O O . GLY A 1 89 ? 12.708 -3.129 10.963 1.00 92.00 89 GLY A O 1
ATOM 695 N N . TYR A 1 90 ? 13.614 -1.342 9.957 1.00 93.62 90 TYR A N 1
ATOM 696 C CA . TYR A 1 90 ? 12.334 -0.671 9.716 1.00 93.62 90 TYR A CA 1
ATOM 697 C C . TYR A 1 90 ? 11.752 -1.106 8.374 1.00 93.62 90 TYR A C 1
ATOM 699 O O . TYR A 1 90 ? 12.419 -1.038 7.343 1.00 93.62 90 TYR A O 1
ATOM 707 N N . ASN A 1 91 ? 10.472 -1.474 8.380 1.00 90.88 91 ASN A N 1
ATOM 708 C CA . ASN A 1 91 ? 9.748 -1.896 7.186 1.00 90.88 91 ASN A CA 1
ATOM 709 C C . ASN A 1 91 ? 8.602 -0.923 6.877 1.00 90.88 91 ASN A C 1
ATOM 711 O O . ASN A 1 91 ? 7.968 -0.411 7.808 1.00 90.88 91 ASN A O 1
ATOM 715 N N . PRO A 1 92 ? 8.288 -0.671 5.593 1.00 90.88 92 PRO A N 1
ATOM 716 C CA . PRO A 1 92 ? 7.149 0.156 5.235 1.00 90.88 92 PRO A CA 1
ATOM 717 C C . PRO A 1 92 ? 5.863 -0.624 5.524 1.00 90.88 92 PRO A C 1
ATOM 719 O O . PRO A 1 92 ? 5.627 -1.700 4.975 1.00 90.88 92 PRO A O 1
ATOM 722 N N . ARG A 1 93 ? 5.009 -0.086 6.395 1.00 89.75 93 ARG A N 1
ATOM 723 C CA . ARG A 1 93 ? 3.738 -0.705 6.792 1.00 89.75 93 ARG A CA 1
ATOM 724 C C . ARG A 1 93 ? 2.574 0.240 6.546 1.00 89.75 93 ARG A C 1
ATOM 726 O O . ARG A 1 93 ? 2.687 1.450 6.742 1.00 89.75 93 ARG A O 1
ATOM 733 N N . LEU A 1 94 ? 1.444 -0.330 6.125 1.00 88.12 94 LEU A N 1
ATOM 734 C CA . LEU A 1 94 ? 0.200 0.410 5.942 1.00 88.12 94 LEU A CA 1
ATOM 735 C C . LEU A 1 94 ? -0.310 0.901 7.301 1.00 88.12 94 LEU A C 1
ATOM 737 O O . LEU A 1 94 ? -0.509 0.108 8.224 1.00 88.12 94 LEU A O 1
ATOM 741 N N . MET A 1 95 ? -0.548 2.204 7.415 1.00 83.69 95 MET A N 1
ATOM 742 C CA . MET A 1 95 ? -1.103 2.788 8.630 1.00 83.69 95 MET A CA 1
ATOM 743 C C . MET A 1 95 ? -2.580 2.411 8.771 1.00 83.69 95 MET A C 1
ATOM 745 O O . MET A 1 95 ? -3.394 2.680 7.885 1.00 83.69 95 MET A O 1
ATOM 749 N N . LYS A 1 96 ? -2.944 1.813 9.910 1.00 81.62 96 LYS A N 1
ATOM 750 C CA . LYS A 1 96 ? -4.341 1.499 10.229 1.00 81.62 96 LYS A CA 1
ATOM 751 C C . LYS A 1 96 ? -5.062 2.768 10.681 1.00 81.62 96 LYS A C 1
ATOM 753 O O . LYS A 1 96 ? -4.601 3.458 11.588 1.00 81.62 96 LYS A O 1
ATOM 758 N N . LYS A 1 97 ? -6.214 3.062 10.073 1.00 79.94 97 LYS A N 1
ATOM 759 C CA . LYS A 1 97 ? -7.108 4.130 10.536 1.00 79.94 97 LYS A CA 1
ATOM 760 C C . LYS A 1 97 ? -7.803 3.660 11.815 1.00 79.94 97 LYS A C 1
ATOM 762 O O . LYS A 1 97 ? -8.773 2.912 11.757 1.00 79.94 97 LYS A O 1
ATOM 767 N N . CYS A 1 98 ? -7.293 4.084 12.964 1.00 79.44 98 CYS A N 1
ATOM 768 C CA . CYS A 1 98 ? -7.915 3.836 14.260 1.00 79.44 98 CYS A CA 1
ATOM 769 C C . CYS A 1 98 ? -8.586 5.137 14.718 1.00 79.44 98 CYS A C 1
ATOM 771 O O . CYS A 1 98 ? -7.871 6.021 15.194 1.00 79.44 98 CYS A O 1
ATOM 773 N N . PRO A 1 99 ? -9.913 5.308 14.547 1.00 84.62 99 PRO A N 1
ATOM 774 C CA . PRO A 1 99 ? -10.584 6.498 15.055 1.00 84.62 99 PRO A CA 1
ATOM 775 C C . PRO A 1 99 ? -10.319 6.621 16.556 1.00 84.62 99 PRO A C 1
ATOM 777 O O . PRO A 1 99 ? -10.320 5.622 17.282 1.00 84.62 99 PRO A O 1
ATOM 780 N N . MET A 1 100 ? -10.060 7.841 17.019 1.00 87.94 100 MET A N 1
ATOM 781 C CA . MET A 1 100 ? -9.821 8.079 18.435 1.00 87.94 100 MET A CA 1
ATOM 782 C C . MET A 1 100 ? -11.152 7.961 19.178 1.00 87.94 100 MET A C 1
ATOM 784 O O . MET A 1 100 ? -12.043 8.788 19.013 1.00 87.94 100 MET A O 1
ATOM 788 N N . ILE A 1 101 ? -11.304 6.895 19.963 1.00 90.25 101 ILE A N 1
ATOM 789 C CA . ILE A 1 101 ? -12.545 6.581 20.675 1.00 90.25 101 ILE A CA 1
ATOM 790 C C . ILE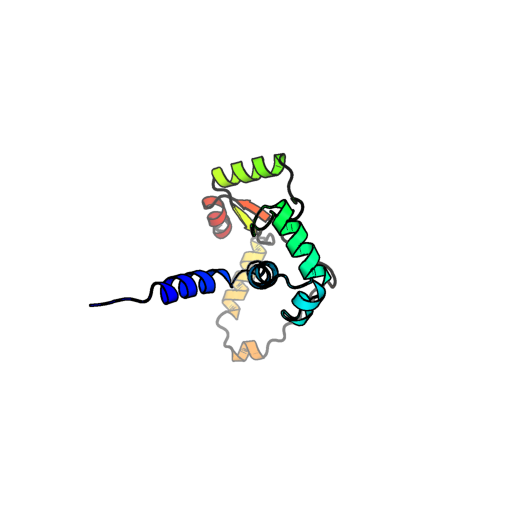 A 1 101 ? -12.365 6.922 22.154 1.00 90.25 101 ILE A C 1
ATOM 792 O O . ILE A 1 101 ? -11.446 6.419 22.808 1.00 90.25 101 ILE A O 1
ATOM 796 N N . SER A 1 102 ? -13.272 7.736 22.696 1.00 92.69 102 SER A N 1
ATOM 797 C CA . SER A 1 102 ? -13.274 8.117 24.110 1.00 92.69 102 SER A CA 1
ATOM 798 C C . SER A 1 102 ? -13.611 6.934 25.023 1.00 92.69 102 SER A C 1
ATOM 800 O O . SER A 1 102 ? -14.225 5.946 24.611 1.00 92.69 102 SER A O 1
ATOM 802 N N . ARG A 1 103 ? -13.269 7.035 26.314 1.00 93.56 103 ARG A N 1
ATOM 803 C CA . ARG A 1 103 ? -13.594 5.994 27.306 1.00 93.56 103 ARG A CA 1
ATOM 804 C C . ARG A 1 103 ? -15.098 5.702 27.371 1.00 93.56 103 ARG A C 1
ATOM 806 O O . ARG A 1 103 ? -15.486 4.536 27.410 1.00 93.56 103 ARG A O 1
ATOM 813 N N . LYS A 1 104 ? -15.937 6.745 27.301 1.00 96.50 104 LYS A N 1
ATOM 814 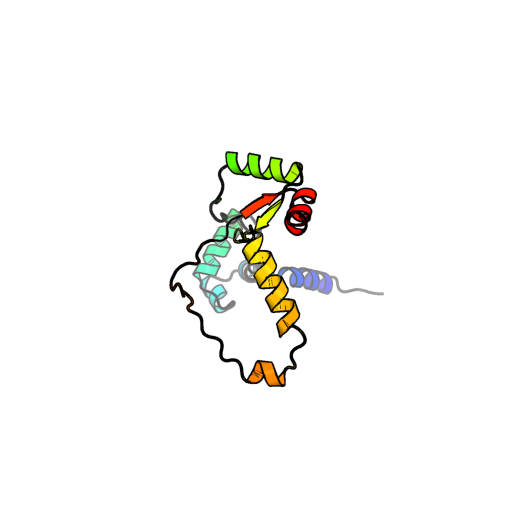C CA . LYS A 1 104 ? -17.405 6.624 27.263 1.00 96.50 104 LYS A CA 1
ATOM 815 C C . LYS A 1 104 ? -17.865 5.814 26.049 1.00 96.50 104 LYS A C 1
ATOM 817 O O . LYS A 1 104 ? -18.662 4.894 26.189 1.00 96.50 104 LYS A O 1
ATOM 822 N N . GLN A 1 105 ? -17.328 6.105 24.865 1.00 95.19 105 GLN A N 1
ATOM 823 C CA . GLN A 1 105 ? -17.666 5.377 23.639 1.00 95.19 105 GLN A CA 1
ATOM 824 C C . GLN A 1 105 ? -17.195 3.916 23.682 1.00 95.19 105 GLN A C 1
ATOM 826 O O . GLN A 1 105 ? -17.939 3.032 23.266 1.00 95.19 105 GLN A O 1
ATOM 831 N N . LYS A 1 106 ? -16.002 3.639 24.232 1.00 94.88 106 LYS A N 1
ATOM 832 C CA . LYS A 1 106 ? -15.526 2.260 24.448 1.00 94.88 106 LYS A CA 1
ATOM 833 C C . LYS A 1 106 ? -16.487 1.479 25.354 1.00 94.88 106 LYS A C 1
ATOM 835 O O . LYS A 1 106 ? -16.838 0.351 25.023 1.00 94.88 106 LYS A O 1
ATOM 840 N N . ALA A 1 107 ? -16.952 2.092 26.445 1.00 96.06 107 ALA A N 1
ATOM 841 C CA . ALA A 1 107 ? -17.908 1.474 27.363 1.00 96.06 107 ALA A CA 1
ATOM 842 C C . ALA A 1 107 ? -19.266 1.196 26.696 1.00 96.06 107 ALA A C 1
ATOM 844 O O . ALA A 1 107 ? -19.773 0.085 26.803 1.00 96.06 107 ALA A O 1
ATOM 845 N N . MET A 1 108 ? -19.815 2.158 25.945 1.00 97.38 108 MET A N 1
ATOM 846 C CA . MET A 1 108 ? -21.075 1.964 25.211 1.00 97.38 108 MET A CA 1
ATOM 847 C C . MET A 1 108 ? -20.969 0.831 24.183 1.00 97.38 108 MET A C 1
ATOM 849 O O . MET A 1 108 ? -21.853 -0.016 24.113 1.00 97.38 108 MET A O 1
ATOM 853 N N . ARG A 1 109 ? -19.863 0.769 23.430 1.00 96.06 109 ARG A N 1
ATOM 854 C CA . ARG A 1 109 ? -19.611 -0.315 22.466 1.00 96.06 109 ARG A CA 1
ATOM 855 C C . ARG A 1 109 ? -19.478 -1.676 23.147 1.00 96.06 109 ARG A C 1
ATOM 857 O O . ARG A 1 109 ? -19.978 -2.659 22.612 1.00 96.06 109 ARG A O 1
ATOM 864 N N . LYS A 1 110 ? -18.825 -1.734 24.314 1.00 96.56 110 LYS A N 1
ATOM 865 C CA . LYS A 1 110 ? -18.713 -2.960 25.113 1.00 96.56 110 LYS A CA 1
ATOM 866 C C . LYS A 1 110 ? -20.089 -3.428 25.596 1.00 96.56 110 LYS A C 1
ATOM 868 O O . LYS A 1 110 ? -20.433 -4.575 25.353 1.00 96.56 110 LYS A O 1
ATOM 873 N N . ASN A 1 111 ? -20.882 -2.533 26.186 1.00 97.25 111 ASN A N 1
ATOM 874 C CA . ASN A 1 111 ? -22.229 -2.855 26.660 1.00 97.25 111 ASN A CA 1
ATOM 875 C C . ASN A 1 111 ? -23.133 -3.335 25.511 1.00 97.25 111 ASN A C 1
ATOM 877 O O . ASN A 1 111 ? -23.822 -4.340 25.631 1.00 97.25 111 ASN A O 1
ATOM 881 N N . PHE A 1 112 ? -23.060 -2.674 24.351 1.00 96.06 112 PHE A N 1
ATOM 882 C CA . PHE A 1 112 ? -23.759 -3.124 23.148 1.00 96.06 112 PHE A CA 1
ATOM 883 C C . PHE A 1 112 ? -23.335 -4.545 22.737 1.00 96.06 112 PHE A C 1
ATOM 885 O O . PHE A 1 112 ? -24.182 -5.394 22.477 1.00 96.06 112 PHE A O 1
ATOM 892 N N . ALA A 1 113 ? -22.033 -4.838 22.711 1.00 96.25 113 ALA A N 1
ATOM 893 C CA . ALA A 1 113 ? -21.547 -6.171 22.366 1.00 96.25 113 ALA A CA 1
ATOM 894 C C . ALA A 1 113 ? -21.973 -7.242 23.386 1.00 96.25 113 ALA A C 1
ATOM 896 O O . ALA A 1 113 ? -22.309 -8.350 22.988 1.00 96.25 113 ALA A O 1
ATOM 897 N N . GLU A 1 114 ? -21.999 -6.925 24.680 1.00 96.25 114 GLU A N 1
ATOM 898 C CA . GLU A 1 114 ? -22.456 -7.850 25.726 1.00 96.25 114 GLU A CA 1
ATOM 899 C C . GLU A 1 114 ? -23.967 -8.111 25.635 1.00 96.25 114 GLU A C 1
ATOM 901 O O . GLU A 1 114 ? -24.403 -9.254 25.746 1.00 96.25 114 GLU A O 1
ATOM 906 N N . GLN A 1 115 ? -24.763 -7.074 25.361 1.00 95.31 115 GLN A N 1
ATOM 907 C CA . GLN A 1 115 ? -26.218 -7.175 25.260 1.00 95.31 115 GLN A CA 1
ATOM 908 C C . GLN A 1 115 ? -26.679 -7.910 23.993 1.00 95.31 115 GLN A C 1
ATOM 910 O O . GLN A 1 115 ? -27.592 -8.734 24.048 1.00 95.31 115 GLN A O 1
ATOM 915 N N . TYR A 1 116 ? -26.077 -7.595 22.843 1.00 93.44 116 TYR A N 1
ATOM 916 C CA . TYR A 1 116 ? -26.520 -8.092 21.536 1.00 93.44 116 TYR A CA 1
ATOM 917 C C . TYR A 1 116 ? -25.642 -9.235 20.997 1.00 93.44 116 TYR A C 1
ATOM 919 O O . TYR A 1 116 ? -26.065 -9.952 20.096 1.00 93.44 116 TYR A O 1
ATOM 927 N N . GLY A 1 117 ? -24.447 -9.462 21.547 1.00 90.56 117 GLY A N 1
ATOM 928 C CA . GLY A 1 117 ? -23.523 -10.517 21.109 1.00 90.56 117 GLY A CA 1
ATOM 929 C C . GLY A 1 117 ? -24.087 -11.942 21.192 1.00 90.56 117 GLY A C 1
ATOM 930 O O . GLY A 1 117 ? -23.919 -12.689 20.231 1.00 90.56 117 GLY A O 1
ATOM 931 N N . PRO A 1 118 ? -24.804 -12.327 22.268 1.00 94.44 118 PRO A N 1
ATOM 932 C CA . PRO A 1 118 ? -25.418 -13.655 22.380 1.00 94.44 118 PRO A CA 1
ATOM 933 C C . PRO A 1 118 ? -26.647 -13.884 21.483 1.00 94.44 118 PRO A C 1
ATOM 935 O O . PRO A 1 118 ? -27.265 -14.946 21.550 1.00 94.44 118 PRO A O 1
ATOM 938 N N . LEU A 1 119 ? -27.071 -12.897 20.687 1.00 88.81 119 LEU A N 1
ATOM 939 C CA . LEU A 1 119 ? -28.288 -13.015 19.887 1.00 88.81 119 LEU A CA 1
ATOM 940 C C . LEU A 1 119 ? -28.171 -14.080 18.797 1.00 88.81 119 LEU A C 1
ATOM 942 O O . LEU A 1 119 ? -27.161 -14.197 18.106 1.00 88.81 119 LEU A O 1
ATOM 946 N N . SER A 1 120 ? -29.264 -14.822 18.604 1.00 89.50 120 SER A N 1
ATOM 947 C CA . SER A 1 120 ? -29.348 -15.856 17.577 1.00 89.50 120 SER A CA 1
ATOM 948 C C . SER A 1 120 ? -29.414 -15.263 16.168 1.00 89.50 120 SER A C 1
ATOM 950 O O . SER A 1 120 ? -29.937 -14.169 15.945 1.00 89.50 120 SER A O 1
ATOM 952 N N . ILE A 1 121 ? -28.949 -16.040 15.188 1.00 93.00 121 ILE A N 1
ATOM 953 C CA . ILE A 1 121 ? -28.950 -15.675 13.761 1.00 93.00 121 ILE A CA 1
ATOM 954 C C . ILE A 1 121 ? -30.350 -15.263 13.282 1.00 93.00 121 ILE A C 1
ATOM 956 O O . ILE A 1 121 ? -3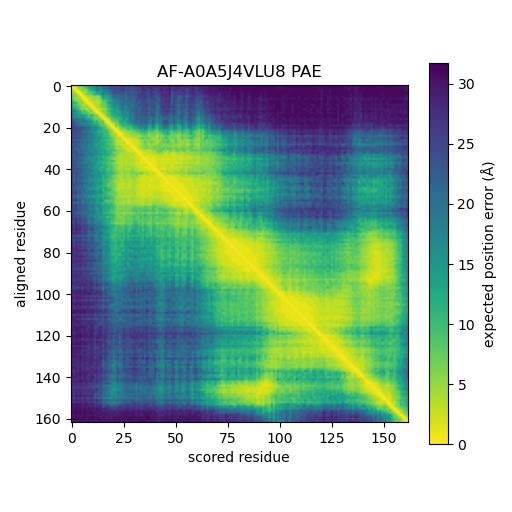0.485 -14.306 12.525 1.00 93.00 121 ILE A O 1
ATOM 960 N N . LYS A 1 122 ? -31.409 -15.926 13.776 1.00 92.88 122 LYS A N 1
ATOM 961 C CA . LYS A 1 122 ? -32.799 -15.579 13.440 1.00 92.88 122 LYS A CA 1
ATOM 962 C C . LYS A 1 122 ? -33.127 -14.135 13.805 1.00 92.88 122 LYS A C 1
ATOM 964 O O . LYS A 1 122 ? -33.775 -13.450 13.025 1.00 92.88 122 LYS A O 1
ATOM 969 N N . LYS A 1 123 ? -32.662 -13.658 14.962 1.00 91.06 123 LYS A N 1
ATOM 970 C CA . LYS A 1 123 ? -32.906 -12.283 15.406 1.00 91.06 123 LYS A CA 1
ATOM 971 C C . LYS A 1 123 ? -32.097 -11.274 14.586 1.00 91.06 123 LYS A C 1
ATOM 973 O O . LYS A 1 123 ? -32.650 -10.249 14.210 1.00 91.06 123 LYS A O 1
ATOM 978 N N . TRP A 1 124 ? -30.858 -11.601 14.215 1.00 93.94 124 TRP A N 1
ATOM 979 C CA . TRP A 1 124 ? -30.074 -10.788 13.275 1.00 93.94 124 TRP A CA 1
ATOM 980 C C . TRP A 1 124 ? -30.708 -10.691 11.883 1.00 93.94 124 TRP A C 1
ATOM 982 O O . TRP A 1 124 ? -30.622 -9.643 11.254 1.00 93.94 124 TRP A O 1
ATOM 992 N N . GLY A 1 125 ? -31.410 -11.735 11.432 1.00 93.12 125 GLY A N 1
ATOM 993 C CA . GLY A 1 125 ? -32.107 -11.746 10.140 1.00 93.12 125 GLY A CA 1
ATOM 994 C C . GLY A 1 125 ? -33.276 -10.761 10.018 1.00 93.12 125 GLY A C 1
ATOM 995 O O . GLY A 1 125 ? -33.740 -10.521 8.911 1.00 93.12 125 GLY A O 1
ATOM 996 N N . HIS A 1 126 ? -33.741 -10.179 11.128 1.00 94.44 126 HIS A N 1
ATOM 997 C CA . HIS A 1 126 ? -34.794 -9.155 11.130 1.00 94.44 126 HIS A CA 1
ATOM 998 C C . HIS A 1 126 ? -34.224 -7.731 11.233 1.00 94.44 126 HIS A C 1
ATOM 1000 O O . HIS A 1 126 ? -34.984 -6.768 11.313 1.00 94.44 126 HIS A O 1
ATOM 1006 N N . VAL A 1 127 ? -32.895 -7.581 11.273 1.00 94.62 127 VAL A N 1
ATOM 1007 C CA . VAL A 1 127 ? -32.234 -6.280 11.397 1.00 94.62 127 VAL A CA 1
ATOM 1008 C C . VAL A 1 127 ? -31.945 -5.722 10.007 1.00 94.62 127 VAL A C 1
ATOM 1010 O O . VAL A 1 127 ? -31.183 -6.309 9.241 1.00 94.62 127 VAL A O 1
ATOM 1013 N N . LEU A 1 128 ? -32.522 -4.559 9.701 1.00 96.06 128 LEU A N 1
ATOM 1014 C CA . LEU A 1 128 ? -32.179 -3.777 8.516 1.00 96.06 128 LEU A CA 1
ATOM 1015 C C . LEU A 1 128 ? -31.081 -2.771 8.875 1.00 96.06 128 LEU A C 1
ATOM 1017 O O . LEU A 1 128 ? -31.296 -1.885 9.701 1.00 96.06 128 LEU A O 1
ATOM 1021 N N . PHE A 1 129 ? -29.911 -2.902 8.253 1.00 95.19 129 PHE A N 1
ATOM 1022 C CA . PHE A 1 129 ? -28.819 -1.941 8.398 1.00 95.19 129 PHE A CA 1
ATOM 1023 C C . PHE A 1 129 ? -28.886 -0.888 7.293 1.00 95.19 129 PHE A C 1
ATOM 1025 O O . PHE A 1 129 ? -29.057 -1.222 6.121 1.00 95.19 129 PHE A O 1
ATOM 1032 N N . THR A 1 130 ? -28.707 0.375 7.669 1.00 97.31 130 THR A N 1
ATOM 1033 C CA . THR A 1 130 ? -28.653 1.515 6.749 1.00 97.31 130 THR A CA 1
ATOM 1034 C C . THR A 1 130 ? -27.391 2.320 7.030 1.00 97.31 130 THR A C 1
ATOM 1036 O O . THR A 1 130 ? -27.137 2.658 8.186 1.00 97.31 130 THR A O 1
ATOM 1039 N N . ASP A 1 131 ? -26.615 2.630 5.995 1.00 96.75 131 ASP A N 1
ATOM 1040 C CA . ASP A 1 131 ? -25.428 3.485 6.076 1.00 96.75 131 ASP A CA 1
ATOM 1041 C C . ASP A 1 131 ? -25.186 4.168 4.722 1.00 96.75 131 ASP A C 1
ATOM 1043 O O . ASP A 1 131 ? -25.672 3.702 3.687 1.00 96.75 131 ASP A O 1
ATOM 1047 N N . GLU A 1 132 ? -24.422 5.255 4.726 1.00 95.75 132 GLU A N 1
ATOM 1048 C CA . GLU A 1 132 ? -23.997 5.968 3.526 1.00 95.75 132 GLU A CA 1
ATOM 1049 C C . GLU A 1 132 ? -22.517 5.698 3.248 1.00 95.75 132 GLU A C 1
ATOM 1051 O O . GLU A 1 132 ? -21.673 5.680 4.141 1.00 95.75 132 GLU A O 1
ATOM 1056 N N . SER A 1 133 ? -22.166 5.487 1.981 1.00 90.19 133 SER A N 1
ATOM 1057 C CA . SER A 1 133 ? -20.779 5.253 1.579 1.00 90.19 133 SER A CA 1
ATOM 1058 C C . SER A 1 133 ? -20.430 6.039 0.327 1.00 90.19 133 SER A C 1
ATOM 1060 O O . SER A 1 133 ? -21.179 6.073 -0.647 1.00 90.19 133 SER A O 1
ATOM 1062 N N . LYS A 1 134 ? -19.248 6.659 0.345 1.00 90.69 134 LYS A N 1
ATOM 1063 C CA . 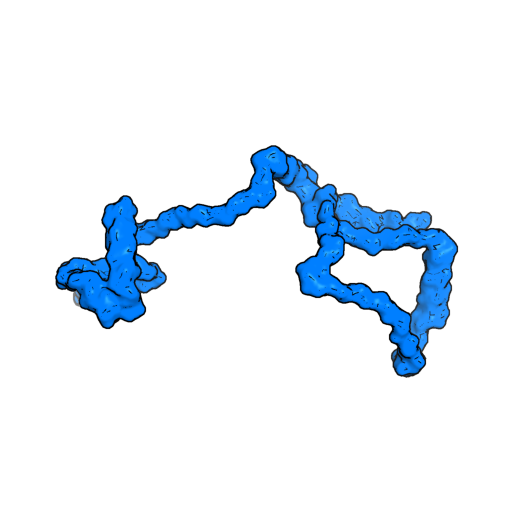LYS A 1 134 ? -18.700 7.394 -0.796 1.00 90.69 134 LYS A CA 1
ATOM 1064 C C . LYS A 1 134 ? -18.035 6.426 -1.779 1.00 90.69 134 LYS A C 1
ATOM 1066 O O . LYS A 1 134 ? -17.182 5.638 -1.377 1.00 90.69 134 LYS A O 1
ATOM 1071 N N . VAL A 1 135 ? -18.348 6.547 -3.069 1.00 89.88 135 VAL A N 1
ATOM 1072 C CA . VAL A 1 135 ? -17.669 5.822 -4.158 1.00 89.88 135 VAL A CA 1
ATOM 1073 C C . VAL A 1 135 ? -16.904 6.822 -5.025 1.00 89.88 135 VAL A C 1
ATOM 1075 O O . VAL A 1 135 ? -17.482 7.790 -5.516 1.00 89.88 135 VAL A O 1
ATOM 1078 N N . ASN A 1 136 ? -15.600 6.605 -5.211 1.00 91.38 136 ASN A N 1
ATOM 1079 C CA . ASN A 1 136 ? -14.764 7.443 -6.076 1.00 91.38 136 ASN A CA 1
ATOM 1080 C C . ASN A 1 136 ? -14.598 6.782 -7.461 1.00 91.38 136 ASN A C 1
ATOM 1082 O O . ASN A 1 136 ? -14.307 5.591 -7.534 1.00 91.38 136 ASN A O 1
ATOM 1086 N N . LEU A 1 137 ? -14.712 7.556 -8.549 1.00 92.06 137 LEU A N 1
ATOM 1087 C CA . LEU A 1 137 ? -14.592 7.052 -9.930 1.00 92.06 137 LEU A CA 1
ATOM 1088 C C . LEU A 1 137 ? -13.137 6.889 -10.410 1.00 92.06 137 LEU A C 1
ATOM 1090 O O . LEU A 1 137 ? -12.837 5.977 -11.172 1.00 92.06 137 LEU A O 1
ATOM 1094 N N . ILE A 1 138 ? -12.241 7.794 -10.003 1.00 88.81 138 ILE A N 1
ATOM 1095 C CA . ILE A 1 138 ? -10.921 7.950 -10.643 1.00 88.81 138 ILE A CA 1
ATOM 1096 C C . ILE A 1 138 ? -9.768 7.561 -9.712 1.00 88.81 138 ILE A C 1
ATOM 1098 O O . ILE A 1 138 ? -8.784 6.976 -10.159 1.00 88.81 138 ILE A O 1
ATOM 1102 N N . SER A 1 139 ? -9.856 7.871 -8.419 1.00 84.06 139 SER A N 1
ATOM 1103 C CA . SER A 1 139 ? -8.764 7.615 -7.478 1.00 84.06 139 SER A CA 1
ATOM 1104 C C . SER A 1 139 ? -9.260 7.166 -6.110 1.00 84.06 139 SER A C 1
ATOM 1106 O O . SER A 1 139 ? -10.357 7.498 -5.660 1.00 84.06 139 SER A O 1
ATOM 1108 N N . SER A 1 140 ? -8.429 6.381 -5.431 1.00 84.31 140 SER A N 1
ATOM 1109 C CA . SER A 1 140 ? -8.649 6.017 -4.035 1.00 84.31 140 SER A CA 1
ATOM 1110 C C . SER A 1 140 ? -8.220 7.157 -3.106 1.00 84.31 140 SER A C 1
ATOM 1112 O O . SER A 1 140 ? -7.374 7.975 -3.465 1.00 84.31 140 SER A O 1
ATOM 1114 N N . ASP A 1 141 ? -8.741 7.177 -1.875 1.00 81.56 141 ASP A N 1
ATOM 1115 C CA . ASP A 1 141 ? -8.402 8.188 -0.853 1.00 81.56 141 ASP A CA 1
ATOM 1116 C C . ASP A 1 141 ? -6.927 8.136 -0.374 1.00 81.56 141 ASP A C 1
ATOM 1118 O O . ASP A 1 141 ? -6.531 8.880 0.523 1.00 81.56 141 ASP A O 1
ATOM 1122 N N . GLY A 1 142 ? -6.104 7.258 -0.957 1.00 81.38 142 GLY A N 1
ATOM 1123 C CA . GLY A 1 142 ? -4.670 7.154 -0.706 1.00 81.38 142 GLY A CA 1
ATOM 1124 C C . GLY A 1 142 ? -4.312 6.300 0.513 1.00 81.38 142 GLY A C 1
ATOM 1125 O O . GLY A 1 142 ? -4.696 6.574 1.652 1.00 81.38 142 GLY A O 1
ATOM 1126 N N . ALA A 1 143 ? -3.508 5.262 0.280 1.00 82.81 143 ALA A N 1
ATOM 1127 C CA . ALA A 1 143 ? -2.882 4.484 1.341 1.00 82.81 143 ALA A CA 1
ATOM 1128 C C . ALA A 1 143 ? -1.683 5.253 1.920 1.00 82.81 143 ALA A C 1
ATOM 1130 O O . ALA A 1 143 ? -0.776 5.642 1.185 1.00 82.81 143 ALA A O 1
ATOM 1131 N N . LYS A 1 144 ? -1.666 5.457 3.242 1.00 85.00 144 LYS A N 1
ATOM 1132 C CA . LYS A 1 144 ? -0.529 6.064 3.948 1.00 85.00 144 LYS A CA 1
ATOM 1133 C C . LYS A 1 144 ? 0.350 4.974 4.547 1.00 85.00 144 LYS A C 1
ATOM 1135 O O . LYS A 1 144 ? -0.147 4.091 5.247 1.00 85.00 144 LYS A O 1
ATOM 1140 N N . TYR A 1 145 ? 1.647 5.060 4.285 1.00 88.25 145 TYR A N 1
ATOM 1141 C CA . TYR A 1 145 ? 2.652 4.138 4.802 1.00 88.25 145 TYR A CA 1
ATOM 1142 C C . TYR A 1 145 ? 3.550 4.848 5.808 1.00 88.25 145 TYR A C 1
ATOM 1144 O O . TYR A 1 145 ? 3.830 6.036 5.662 1.00 88.25 145 TYR A O 1
ATOM 1152 N N . SER A 1 146 ? 4.019 4.103 6.802 1.00 87.38 146 SER A N 1
ATOM 1153 C CA . SER A 1 146 ? 5.063 4.547 7.724 1.00 87.38 146 SER A CA 1
ATOM 1154 C C . SER A 1 146 ? 6.141 3.474 7.843 1.00 87.38 146 SER A C 1
ATOM 1156 O O . SER A 1 146 ? 5.854 2.286 7.689 1.00 87.38 146 SER A O 1
ATOM 1158 N N . TRP A 1 147 ? 7.376 3.891 8.107 1.00 90.12 147 TRP A N 1
ATOM 1159 C CA . TRP A 1 147 ? 8.497 2.995 8.383 1.00 90.12 147 TRP A CA 1
ATOM 1160 C C . TRP A 1 147 ? 8.480 2.645 9.868 1.00 90.12 147 TRP A C 1
ATOM 1162 O O . TRP A 1 147 ? 8.727 3.509 10.702 1.00 90.12 147 TRP A O 1
ATOM 1172 N N . ILE A 1 148 ? 8.147 1.398 10.199 1.00 87.62 148 ILE A N 1
ATOM 1173 C CA . ILE A 1 148 ? 7.945 0.942 11.582 1.00 87.62 148 ILE A CA 1
ATOM 1174 C C . ILE A 1 148 ? 8.811 -0.299 11.816 1.00 87.62 148 ILE A C 1
ATOM 1176 O O . ILE A 1 148 ? 8.902 -1.167 10.940 1.00 87.62 148 ILE A O 1
ATOM 1180 N N . SER A 1 149 ? 9.452 -0.379 12.982 1.00 88.06 149 SER A N 1
ATOM 1181 C CA . SER A 1 149 ? 10.208 -1.565 13.399 1.00 88.06 149 SER A CA 1
ATOM 1182 C C . SER A 1 149 ? 9.266 -2.730 13.745 1.00 88.06 149 SER A C 1
ATOM 1184 O O . SER A 1 149 ? 8.067 -2.543 13.962 1.00 88.06 149 SER A O 1
ATOM 1186 N N . GLU A 1 150 ? 9.771 -3.965 13.793 1.00 82.06 150 GLU A N 1
ATOM 1187 C CA . GLU A 1 150 ? 8.928 -5.127 14.128 1.00 82.06 150 GLU A CA 1
ATOM 1188 C C . GLU A 1 150 ? 8.306 -5.011 1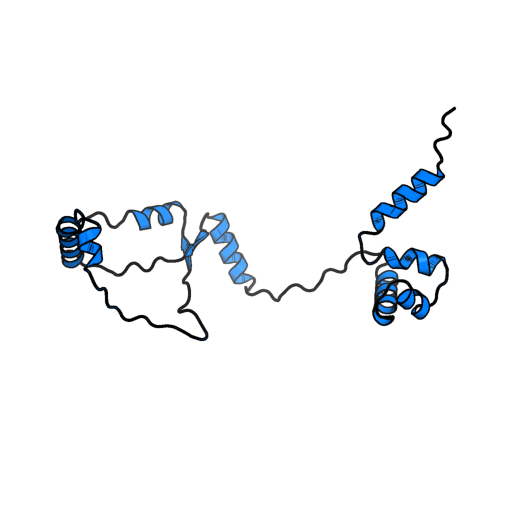5.530 1.00 82.06 150 GLU A C 1
ATOM 1190 O O . GLU A 1 150 ? 7.122 -5.290 15.727 1.00 82.06 150 GLU A O 1
ATOM 1195 N N . SER A 1 151 ? 9.085 -4.536 16.504 1.00 80.62 151 SER A N 1
ATOM 1196 C CA . SER A 1 151 ? 8.648 -4.374 17.893 1.00 80.62 151 SER A CA 1
ATOM 1197 C C . SER A 1 151 ? 7.538 -3.330 18.03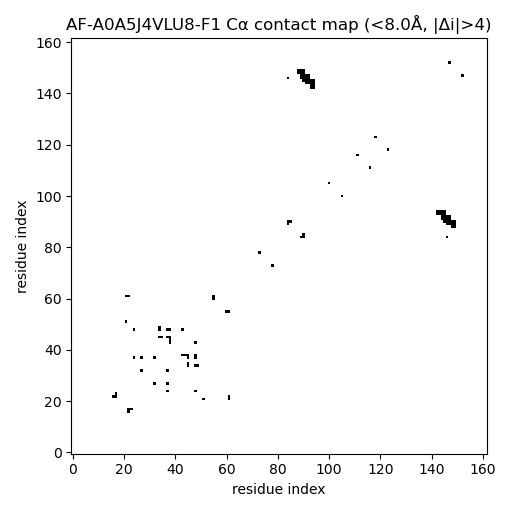3 1.00 80.62 151 SER A C 1
ATOM 1199 O O . SER A 1 151 ? 6.547 -3.572 18.725 1.00 80.62 151 SER A O 1
ATOM 1201 N N . GLU A 1 152 ? 7.658 -2.199 17.336 1.00 77.75 152 GLU A N 1
ATOM 1202 C CA . GLU A 1 152 ? 6.638 -1.148 17.312 1.00 77.75 152 GLU A CA 1
ATOM 1203 C C . GLU A 1 152 ? 5.365 -1.602 16.588 1.00 77.75 152 GLU A C 1
ATOM 1205 O O . GLU A 1 152 ? 4.250 -1.325 17.032 1.00 77.75 152 GLU A O 1
ATOM 1210 N N . ALA A 1 153 ? 5.494 -2.366 15.500 1.00 74.44 153 ALA A N 1
ATOM 1211 C CA . ALA A 1 153 ? 4.340 -2.903 14.783 1.00 74.44 153 ALA A CA 1
ATOM 1212 C C . ALA A 1 153 ? 3.473 -3.805 15.683 1.00 74.44 153 ALA A C 1
A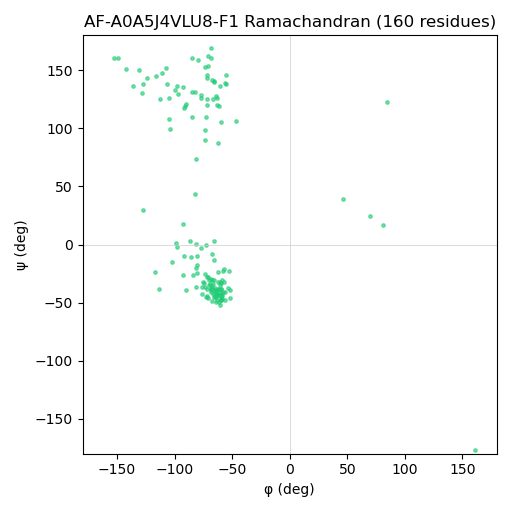TOM 1214 O O . ALA A 1 153 ? 2.240 -3.745 15.619 1.00 74.44 153 ALA A O 1
ATOM 1215 N N . HIS A 1 154 ? 4.104 -4.597 16.557 1.00 64.44 154 HIS A N 1
ATOM 1216 C CA . HIS A 1 154 ? 3.406 -5.423 17.542 1.00 64.44 154 HIS A CA 1
ATOM 1217 C C . HIS A 1 154 ? 2.729 -4.608 18.656 1.00 64.44 154 HIS A C 1
ATOM 1219 O O . HIS A 1 154 ? 1.656 -5.000 19.126 1.00 64.44 154 HIS A O 1
ATOM 1225 N N . THR A 1 155 ? 3.301 -3.480 19.089 1.00 60.97 155 THR A N 1
ATOM 1226 C CA . THR A 1 155 ? 2.722 -2.668 20.172 1.00 60.97 155 THR A CA 1
ATOM 1227 C C . THR A 1 155 ? 1.507 -1.861 19.731 1.00 60.97 155 THR A C 1
ATOM 1229 O O . THR A 1 155 ? 0.565 -1.774 20.516 1.00 60.97 155 THR A O 1
ATOM 1232 N N . PHE A 1 156 ? 1.416 -1.392 18.478 1.00 54.94 156 PHE A N 1
ATOM 1233 C CA . PHE A 1 156 ? 0.185 -0.754 17.966 1.00 54.94 156 PHE A CA 1
ATOM 1234 C C . PHE A 1 156 ? -1.057 -1.661 18.046 1.00 54.94 156 PHE A C 1
ATOM 1236 O O . PHE A 1 156 ? -2.185 -1.169 18.073 1.00 54.94 156 PHE A O 1
ATOM 1243 N N . ALA A 1 157 ? -0.875 -2.984 18.105 1.00 51.47 157 ALA A N 1
ATOM 1244 C CA . ALA A 1 157 ? -1.965 -3.933 18.328 1.00 51.47 157 ALA A CA 1
ATOM 1245 C C . ALA A 1 157 ? -2.366 -4.076 19.813 1.00 51.47 157 ALA A C 1
ATOM 1247 O O . ALA A 1 157 ? -3.448 -4.582 20.102 1.00 51.47 157 ALA A O 1
ATOM 1248 N N . ARG A 1 158 ? -1.515 -3.645 20.757 1.00 42.03 158 ARG A N 1
ATOM 1249 C CA . ARG A 1 158 ? -1.656 -3.874 22.207 1.00 42.03 158 ARG A CA 1
ATOM 1250 C C . ARG A 1 158 ? -1.831 -2.606 23.050 1.00 42.03 158 ARG A C 1
ATOM 1252 O O . ARG A 1 158 ? -2.424 -2.695 24.122 1.00 42.03 158 ARG A O 1
ATOM 1259 N N . THR A 1 159 ? -1.394 -1.429 22.601 1.00 39.62 159 THR A N 1
ATOM 1260 C CA . THR A 1 159 ? -1.400 -0.177 23.394 1.00 39.62 159 THR A CA 1
ATOM 1261 C C . THR A 1 159 ? -2.750 0.553 23.399 1.00 39.62 159 THR A C 1
ATOM 1263 O O . THR A 1 159 ? -2.845 1.771 23.302 1.00 39.62 159 THR A O 1
ATOM 1266 N N . ASN A 1 160 ? -3.827 -0.215 23.557 1.00 42.75 160 ASN A N 1
ATOM 1267 C CA . ASN A 1 160 ? -5.153 0.270 23.940 1.00 42.75 160 ASN A CA 1
ATOM 1268 C C . ASN A 1 160 ? -5.694 -0.517 25.147 1.00 42.75 160 ASN A C 1
ATOM 1270 O O . ASN A 1 160 ? -6.906 -0.690 25.283 1.00 42.75 160 ASN A O 1
ATOM 1274 N N . LYS A 1 161 ? -4.807 -1.015 26.015 1.00 30.89 161 LYS A N 1
ATOM 1275 C CA . LYS A 1 161 ? -5.203 -1.534 27.324 1.00 30.89 161 LYS A CA 1
ATOM 1276 C C . LYS A 1 161 ? -5.147 -0.368 28.328 1.00 30.89 161 LYS A C 1
ATOM 1278 O O . LYS A 1 161 ? -4.097 0.271 28.377 1.00 30.89 161 LYS A O 1
ATOM 1283 N N . PRO A 1 162 ? -6.263 -0.021 28.999 1.00 45.97 162 PRO A N 1
ATOM 1284 C CA . PRO A 1 162 ? -6.246 0.962 30.079 1.00 45.97 162 PRO A CA 1
ATOM 1285 C C . PRO A 1 162 ? -5.355 0.497 31.231 1.00 45.97 162 PRO A C 1
ATOM 1287 O O . PRO A 1 162 ? -5.186 -0.739 31.377 1.00 45.97 162 PRO A O 1
#

Radius of gyration: 33.41 Å; Cα contacts (8 Å, |Δi|>4): 60; chains: 1; bounding box: 66×62×79 Å